Protein AF-A0A1P8WR90-F1 (afdb_monomer_lite)

Secondary structure (DSSP, 8-state):
-------------TT-EEEHHHHHHHHT--HHHHHHHHHHHHHTT---EEEETTEEEEEHHHHHHHHHHTT--

Sequence (73 aa):
MNAKTKPNAPALTKGQILRVKVFQERAGLGDWAWRKLRNAATEAGVVFWYKVGNATFVDCDRFAEYLQNSRSE

Structure (mmCIF, N/CA/C/O backbone):
data_AF-A0A1P8WR90-F1
#
_entry.id   AF-A0A1P8WR90-F1
#
loop_
_atom_site.group_PDB
_atom_site.id
_atom_site.type_symbol
_atom_site.label_atom_id
_atom_site.label_alt_i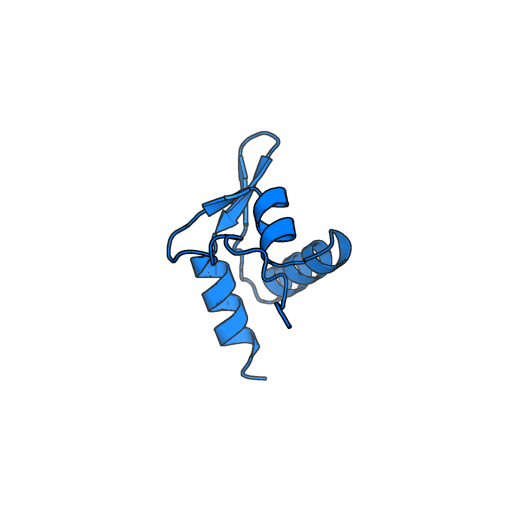d
_atom_site.label_comp_id
_atom_site.label_asym_id
_atom_site.label_entity_id
_atom_site.label_seq_id
_atom_site.pdbx_PDB_ins_code
_atom_site.Cartn_x
_atom_site.Cartn_y
_atom_site.Cartn_z
_atom_site.occupancy
_atom_site.B_iso_or_equiv
_atom_site.auth_seq_id
_atom_site.auth_comp_id
_atom_site.auth_asym_id
_atom_site.auth_atom_id
_atom_site.pdbx_PDB_model_num
ATOM 1 N N . MET A 1 1 ? 9.859 -15.510 -33.676 1.00 45.09 1 MET A N 1
ATOM 2 C CA . MET A 1 1 ? 9.639 -14.070 -33.415 1.00 45.09 1 MET A CA 1
ATOM 3 C C . MET A 1 1 ? 9.635 -13.893 -31.900 1.00 45.09 1 MET A C 1
ATOM 5 O O . MET A 1 1 ? 8.695 -14.342 -31.263 1.00 45.09 1 MET A O 1
ATOM 9 N N . ASN A 1 2 ? 10.726 -13.397 -31.303 1.00 31.98 2 ASN A N 1
ATOM 10 C CA . ASN A 1 2 ? 10.875 -13.338 -29.843 1.00 31.98 2 ASN A CA 1
ATOM 11 C C . ASN A 1 2 ? 10.194 -12.087 -29.283 1.00 31.98 2 ASN A C 1
ATOM 13 O O . ASN A 1 2 ? 10.670 -10.970 -29.498 1.00 31.98 2 ASN A O 1
ATOM 17 N N . ALA A 1 3 ? 9.107 -12.279 -28.535 1.00 34.53 3 ALA A N 1
ATOM 18 C CA . ALA A 1 3 ? 8.630 -11.279 -27.596 1.00 34.53 3 ALA A CA 1
ATOM 19 C C . ALA A 1 3 ? 9.772 -10.982 -26.614 1.00 34.53 3 ALA A C 1
ATOM 21 O O . ALA A 1 3 ? 10.246 -11.873 -25.912 1.00 34.53 3 ALA A O 1
ATOM 22 N N . LYS A 1 4 ? 10.250 -9.734 -26.577 1.00 39.19 4 LYS A N 1
ATOM 23 C CA . LYS A 1 4 ? 11.163 -9.256 -25.533 1.00 39.19 4 LYS A CA 1
ATOM 24 C C . LYS A 1 4 ? 10.376 -9.125 -24.224 1.00 39.19 4 LYS A C 1
ATOM 26 O O . LYS A 1 4 ? 10.082 -8.021 -23.776 1.00 39.19 4 LYS A O 1
ATOM 31 N N . THR A 1 5 ? 10.008 -10.248 -23.617 1.00 40.88 5 THR A N 1
ATOM 32 C CA . THR A 1 5 ? 9.642 -10.301 -22.203 1.00 40.88 5 THR A CA 1
ATOM 33 C C . THR A 1 5 ? 10.883 -9.902 -21.420 1.00 40.88 5 THR A C 1
ATOM 35 O O . THR A 1 5 ? 11.850 -10.656 -21.407 1.00 40.88 5 THR A O 1
ATOM 38 N N . LYS A 1 6 ? 10.894 -8.713 -20.809 1.00 49.91 6 LYS A N 1
ATOM 39 C CA . LYS A 1 6 ? 11.811 -8.425 -19.700 1.00 49.91 6 LYS A CA 1
ATOM 40 C C . LYS A 1 6 ? 11.311 -9.257 -18.513 1.00 49.91 6 LYS A C 1
ATOM 42 O O . LYS A 1 6 ? 10.261 -8.909 -17.974 1.00 49.91 6 LYS A O 1
ATOM 47 N N . PRO A 1 7 ? 11.968 -10.359 -18.123 1.00 58.41 7 PRO A N 1
ATOM 48 C CA . PRO A 1 7 ? 11.583 -11.083 -16.925 1.00 58.41 7 PRO A CA 1
ATOM 49 C C . PRO A 1 7 ? 12.184 -10.342 -15.721 1.00 58.41 7 PRO A C 1
ATOM 51 O O . PRO A 1 7 ? 13.278 -9.789 -15.821 1.00 58.41 7 PRO A O 1
ATOM 54 N N . ASN A 1 8 ? 11.494 -10.371 -14.582 1.00 46.53 8 ASN A N 1
ATOM 55 C CA . ASN A 1 8 ? 11.966 -9.937 -13.256 1.00 46.53 8 ASN A CA 1
ATOM 56 C C . ASN A 1 8 ? 11.705 -8.477 -12.843 1.00 46.53 8 ASN A C 1
ATOM 58 O O . ASN A 1 8 ? 12.556 -7.851 -12.217 1.00 46.53 8 ASN A O 1
ATOM 62 N N . ALA A 1 9 ? 10.486 -7.965 -13.030 1.00 44.81 9 ALA A N 1
ATOM 63 C CA . ALA A 1 9 ? 9.904 -7.247 -11.893 1.00 44.81 9 ALA A CA 1
ATOM 64 C C . ALA A 1 9 ? 9.472 -8.342 -10.903 1.00 44.81 9 ALA A C 1
ATOM 66 O O . ALA A 1 9 ? 8.630 -9.160 -11.281 1.00 44.81 9 ALA A O 1
ATOM 67 N N . PRO A 1 10 ? 10.068 -8.462 -9.700 1.00 52.53 10 PRO A N 1
ATOM 68 C CA . PRO A 1 10 ? 9.616 -9.467 -8.750 1.00 52.53 10 PRO A CA 1
ATOM 69 C C . PRO A 1 10 ? 8.141 -9.191 -8.478 1.00 52.53 10 PRO A C 1
ATOM 71 O O . PRO A 1 10 ? 7.796 -8.056 -8.125 1.00 52.53 10 PRO A O 1
ATOM 74 N N . ALA A 1 11 ? 7.291 -10.201 -8.679 1.00 60.44 11 ALA A N 1
ATOM 75 C CA . ALA A 1 11 ? 5.903 -10.145 -8.244 1.00 60.44 11 ALA A CA 1
ATOM 76 C C . ALA A 1 11 ? 5.870 -9.638 -6.795 1.00 60.44 11 ALA A C 1
ATOM 78 O O . ALA A 1 11 ? 6.799 -9.911 -6.032 1.00 60.44 11 ALA A O 1
ATOM 79 N N . LEU A 1 12 ? 4.860 -8.844 -6.432 1.00 63.44 12 LEU A N 1
ATOM 80 C CA . LEU A 1 12 ? 4.700 -8.389 -5.052 1.00 63.44 12 LEU A CA 1
ATOM 81 C C . LEU A 1 12 ? 4.578 -9.640 -4.170 1.00 63.44 12 LEU A C 1
ATOM 83 O O . LEU A 1 12 ? 3.561 -10.331 -4.205 1.00 63.44 12 LEU A O 1
ATOM 87 N N . THR A 1 13 ? 5.655 -9.993 -3.468 1.00 65.69 13 THR A N 1
ATOM 88 C CA . THR A 1 13 ? 5.699 -11.217 -2.671 1.00 65.69 13 THR A CA 1
ATOM 89 C C . THR A 1 13 ? 4.880 -11.005 -1.403 1.00 65.69 13 THR A C 1
ATOM 91 O O . THR A 1 13 ? 4.916 -9.929 -0.802 1.00 65.69 13 THR A O 1
ATOM 94 N N . LYS A 1 14 ? 4.147 -12.037 -0.979 1.00 65.25 14 LYS A N 1
ATOM 95 C CA . LYS A 1 14 ? 3.370 -12.011 0.263 1.00 65.25 14 LYS A CA 1
ATOM 96 C C . LYS A 1 14 ? 4.271 -11.669 1.460 1.00 65.25 14 LYS A C 1
ATOM 98 O O . LYS A 1 14 ? 5.366 -12.219 1.571 1.00 65.25 14 LYS A O 1
ATOM 103 N N . GLY A 1 15 ? 3.837 -10.750 2.324 1.00 78.31 15 GLY A N 1
ATOM 104 C CA . GLY A 1 15 ? 4.633 -10.261 3.462 1.00 78.31 15 GLY A CA 1
ATOM 105 C C . GLY A 1 15 ? 5.813 -9.350 3.090 1.00 78.31 15 GLY A C 1
ATOM 106 O O . GLY A 1 15 ? 6.649 -9.044 3.940 1.00 78.31 15 GLY A O 1
ATOM 107 N N . GLN A 1 16 ? 5.919 -8.912 1.830 1.00 85.62 16 GLN A N 1
ATOM 108 C CA . GLN A 1 16 ? 6.959 -7.980 1.411 1.00 85.62 16 GLN A CA 1
ATOM 109 C C . GLN A 1 16 ? 6.549 -6.537 1.699 1.00 85.62 16 GLN A C 1
ATOM 111 O O . GLN A 1 16 ? 5.506 -6.054 1.257 1.00 85.62 16 GLN A O 1
ATOM 116 N N . ILE A 1 17 ? 7.441 -5.817 2.370 1.00 90.50 17 ILE A N 1
ATOM 117 C CA . ILE A 1 17 ? 7.327 -4.376 2.553 1.00 90.50 17 ILE A CA 1
ATOM 118 C C . ILE A 1 17 ? 8.271 -3.703 1.563 1.00 90.50 17 ILE A C 1
ATOM 120 O O . ILE A 1 17 ? 9.479 -3.954 1.552 1.00 90.50 17 ILE A O 1
ATOM 124 N N . LEU A 1 18 ? 7.722 -2.833 0.720 1.00 90.50 18 LEU A N 1
ATOM 125 C CA . LEU A 1 18 ? 8.472 -2.120 -0.308 1.00 90.50 18 LEU A CA 1
ATOM 126 C C . LEU A 1 18 ? 8.464 -0.624 -0.043 1.00 90.50 18 LEU A C 1
ATOM 128 O O . LEU A 1 18 ? 7.476 -0.063 0.415 1.00 90.50 18 LEU A O 1
ATOM 132 N N . ARG A 1 19 ? 9.552 0.066 -0.396 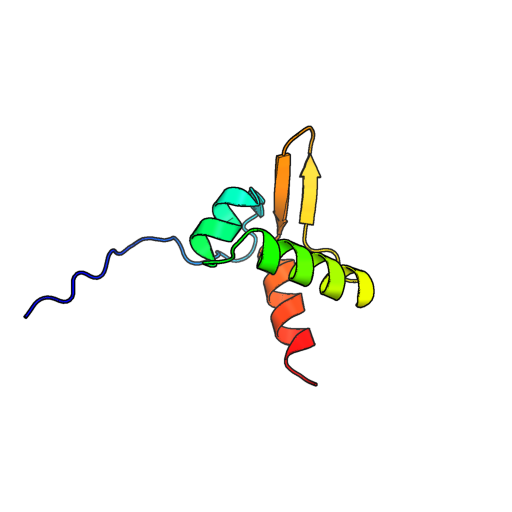1.00 92.44 19 ARG A N 1
ATOM 133 C CA . ARG A 1 19 ? 9.497 1.529 -0.499 1.00 92.44 19 ARG A CA 1
ATOM 134 C C . ARG A 1 19 ? 8.479 1.921 -1.559 1.00 92.44 19 ARG A C 1
ATOM 136 O O . ARG A 1 19 ? 8.414 1.287 -2.608 1.00 92.44 19 ARG A O 1
ATOM 143 N N . VAL A 1 20 ? 7.772 3.022 -1.325 1.00 91.12 20 VAL A N 1
ATOM 144 C CA . VAL A 1 20 ? 6.695 3.490 -2.203 1.00 91.12 20 VAL A CA 1
ATOM 145 C C . VAL A 1 20 ? 7.149 3.655 -3.650 1.00 91.12 20 VAL A C 1
ATOM 147 O O . VAL A 1 20 ? 6.458 3.192 -4.542 1.00 91.12 20 VAL A O 1
ATOM 150 N N . LYS A 1 21 ? 8.362 4.182 -3.880 1.00 89.81 21 LYS A N 1
ATOM 151 C CA . LYS A 1 21 ? 8.941 4.308 -5.227 1.00 89.81 21 LYS A CA 1
ATOM 152 C C . LYS A 1 21 ? 9.065 2.954 -5.929 1.00 89.81 21 LYS A C 1
ATOM 154 O O . LYS A 1 21 ? 8.609 2.804 -7.050 1.00 89.81 21 LYS A O 1
ATOM 159 N N . VAL A 1 22 ? 9.597 1.952 -5.227 1.00 90.25 22 VAL A N 1
ATOM 160 C CA . VAL A 1 22 ? 9.765 0.592 -5.765 1.00 90.25 22 VAL A CA 1
ATOM 161 C C . VAL A 1 22 ? 8.408 -0.068 -5.999 1.00 90.25 22 VAL A C 1
ATOM 163 O O . VAL A 1 22 ? 8.210 -0.736 -7.008 1.00 90.25 22 VAL A O 1
ATOM 166 N N . PHE A 1 23 ? 7.462 0.123 -5.078 1.00 89.44 23 PHE A N 1
ATOM 167 C CA . PHE A 1 23 ? 6.094 -0.360 -5.230 1.00 89.44 23 PHE A CA 1
ATOM 168 C C . PHE A 1 23 ? 5.418 0.260 -6.460 1.00 89.44 23 PHE A C 1
ATOM 170 O O . PHE A 1 23 ? 4.858 -0.465 -7.272 1.00 89.44 23 PHE A O 1
ATOM 177 N N . GLN A 1 24 ? 5.535 1.576 -6.637 1.00 89.00 24 GLN A N 1
ATOM 178 C CA . GLN A 1 24 ? 5.018 2.308 -7.791 1.00 89.00 24 GLN A CA 1
ATOM 179 C C . GLN A 1 24 ? 5.617 1.799 -9.107 1.00 89.00 24 GLN A C 1
ATOM 181 O O . GLN A 1 24 ? 4.872 1.526 -10.044 1.00 89.00 24 GLN A O 1
ATOM 186 N N . GLU A 1 25 ? 6.937 1.598 -9.165 1.00 89.81 25 GLU A N 1
ATOM 187 C CA . GLU A 1 25 ? 7.617 1.043 -10.342 1.00 89.81 25 GLU A CA 1
ATOM 188 C C . GLU A 1 25 ? 7.141 -0.380 -10.671 1.00 89.81 25 GLU A C 1
ATOM 190 O O . GLU A 1 25 ? 6.880 -0.687 -11.832 1.00 89.81 25 GLU A O 1
ATOM 195 N N . ARG A 1 26 ? 6.977 -1.245 -9.659 1.00 85.69 26 ARG A N 1
ATOM 196 C CA . ARG A 1 26 ? 6.529 -2.636 -9.853 1.00 85.69 26 ARG A CA 1
ATOM 197 C C . ARG A 1 26 ? 5.049 -2.756 -10.194 1.00 85.69 26 ARG A C 1
ATOM 199 O O . ARG A 1 26 ? 4.682 -3.609 -10.993 1.00 85.69 26 ARG A O 1
ATOM 206 N N . ALA A 1 27 ? 4.212 -1.925 -9.584 1.00 81.25 27 ALA A N 1
ATOM 207 C CA . ALA A 1 27 ? 2.775 -1.901 -9.821 1.00 81.25 27 ALA A CA 1
ATOM 208 C C . ALA A 1 27 ? 2.395 -1.091 -11.074 1.00 81.25 27 ALA A C 1
ATOM 210 O O . ALA A 1 27 ? 1.225 -1.063 -11.445 1.00 81.25 27 ALA A O 1
ATOM 211 N N . GLY A 1 28 ? 3.353 -0.403 -11.710 1.00 85.38 28 GLY A N 1
ATOM 212 C CA . GLY A 1 28 ? 3.075 0.517 -12.815 1.00 85.38 28 GLY A CA 1
ATOM 213 C C . GLY A 1 28 ? 2.205 1.708 -12.393 1.00 85.38 28 GLY A C 1
ATOM 214 O O . GLY A 1 28 ? 1.453 2.247 -13.202 1.00 85.38 28 GLY A O 1
ATOM 215 N N . LEU A 1 29 ? 2.270 2.106 -11.118 1.00 85.44 29 LEU A N 1
ATOM 216 C CA . LEU A 1 29 ? 1.439 3.156 -10.536 1.00 85.44 29 LEU A CA 1
ATOM 217 C C . LEU A 1 29 ? 2.181 4.493 -10.523 1.00 85.44 29 LEU A C 1
ATOM 219 O O . LEU A 1 29 ? 3.133 4.692 -9.772 1.00 85.44 29 LEU A O 1
ATOM 223 N N . GLY A 1 30 ? 1.691 5.456 -11.302 1.00 89.06 30 GLY A N 1
ATOM 224 C CA . GLY A 1 30 ? 2.172 6.835 -11.223 1.00 89.06 30 GLY A CA 1
ATOM 225 C C . GLY A 1 30 ? 1.855 7.498 -9.875 1.00 89.06 30 GLY A C 1
ATOM 226 O O . GLY A 1 30 ? 0.944 7.087 -9.155 1.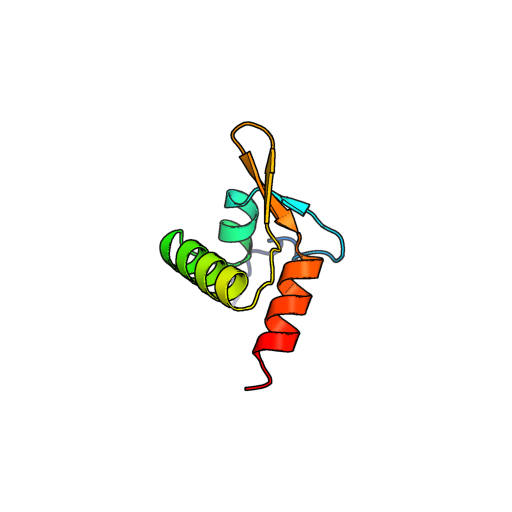00 89.06 30 GLY A O 1
ATOM 227 N N . ASP A 1 31 ? 2.568 8.578 -9.549 1.00 88.62 31 ASP A N 1
ATOM 228 C CA . ASP A 1 31 ? 2.390 9.349 -8.305 1.00 88.62 31 ASP A CA 1
ATOM 229 C C . ASP A 1 31 ? 0.954 9.811 -8.060 1.00 88.62 31 ASP A C 1
ATOM 231 O O . ASP A 1 31 ? 0.468 9.809 -6.929 1.00 88.62 31 ASP A O 1
ATOM 235 N N . TRP A 1 32 ? 0.259 10.200 -9.126 1.00 90.31 32 TRP A N 1
ATOM 236 C CA . TRP A 1 32 ? -1.132 10.622 -9.040 1.00 90.31 32 TRP A CA 1
ATOM 237 C C . TRP A 1 32 ? -2.072 9.458 -8.704 1.00 90.31 32 TRP A C 1
ATOM 239 O O . TRP A 1 32 ? -2.918 9.595 -7.819 1.00 90.31 32 TRP A O 1
ATOM 249 N N . ALA A 1 33 ? -1.881 8.299 -9.344 1.00 89.50 33 ALA A N 1
ATOM 250 C CA . ALA A 1 33 ? -2.657 7.091 -9.067 1.00 89.50 33 ALA A CA 1
ATOM 251 C C . ALA A 1 33 ? -2.426 6.608 -7.630 1.00 89.50 33 ALA A C 1
ATOM 253 O O . ALA A 1 33 ? -3.385 6.341 -6.912 1.00 89.50 33 ALA A O 1
ATOM 254 N N . TRP A 1 34 ? -1.169 6.604 -7.176 1.00 90.94 34 TRP A N 1
ATOM 255 C CA . TRP A 1 34 ? -0.813 6.308 -5.790 1.00 90.94 34 TRP A CA 1
ATOM 256 C C . TRP A 1 34 ? -1.513 7.241 -4.794 1.00 90.94 34 TRP A C 1
ATOM 258 O O . TRP A 1 34 ? -2.027 6.803 -3.765 1.00 90.94 34 TRP A O 1
ATOM 268 N N . ARG A 1 35 ? -1.557 8.544 -5.091 1.00 91.19 35 ARG A N 1
ATOM 269 C CA . ARG A 1 35 ? -2.210 9.536 -4.229 1.00 91.19 35 ARG A CA 1
ATOM 270 C C . ARG A 1 35 ? -3.712 9.283 -4.110 1.00 91.19 35 ARG A C 1
ATOM 272 O O . ARG A 1 35 ? -4.222 9.313 -2.996 1.00 91.19 35 ARG A O 1
ATOM 279 N N . LYS A 1 36 ? -4.385 8.983 -5.226 1.00 91.25 36 LYS A N 1
ATOM 280 C CA . LYS A 1 36 ? -5.802 8.592 -5.231 1.00 91.25 36 LYS A CA 1
ATOM 281 C C . LYS A 1 36 ? -6.047 7.311 -4.442 1.00 91.25 36 LYS A C 1
ATOM 283 O O . LYS A 1 36 ? -6.949 7.289 -3.616 1.00 91.25 36 LYS A O 1
ATOM 288 N N . LE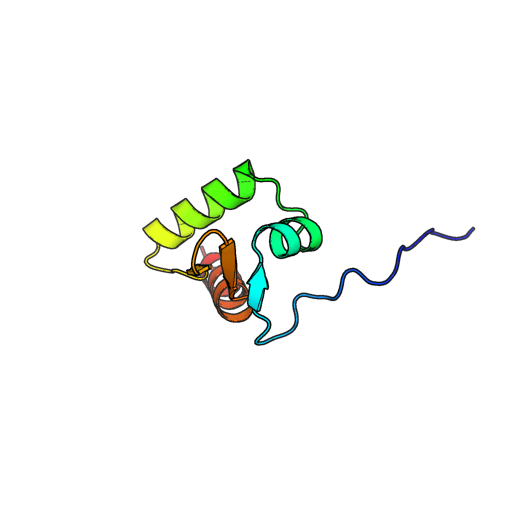U A 1 37 ? -5.210 6.296 -4.649 1.00 89.50 37 LEU A N 1
ATOM 289 C CA . LEU A 1 37 ? -5.285 5.019 -3.938 1.00 89.50 37 LEU A CA 1
ATOM 290 C C . LEU A 1 37 ? -5.186 5.204 -2.424 1.00 89.50 37 LEU A C 1
ATOM 292 O O . LEU A 1 37 ? 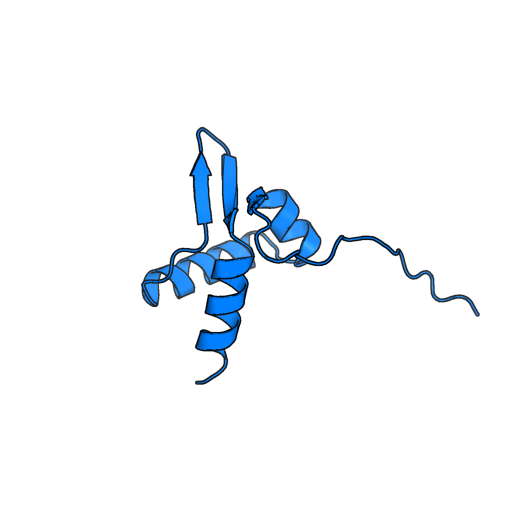-6.008 4.679 -1.687 1.00 89.50 37 LEU A O 1
ATOM 296 N N . ARG A 1 38 ? -4.219 6.002 -1.960 1.00 90.88 38 ARG A N 1
ATOM 297 C CA . ARG A 1 38 ? -4.095 6.322 -0.533 1.00 90.88 38 ARG A CA 1
ATOM 298 C C . ARG A 1 38 ? -5.304 7.067 0.012 1.00 90.88 38 ARG A C 1
ATOM 300 O O . ARG A 1 38 ? -5.689 6.808 1.146 1.00 90.88 38 ARG A O 1
ATOM 307 N N . ASN A 1 39 ? -5.877 7.992 -0.759 1.00 91.88 39 ASN A N 1
ATOM 308 C CA . ASN A 1 39 ? -7.058 8.722 -0.309 1.00 91.88 39 ASN A CA 1
ATOM 309 C C . ASN A 1 39 ? -8.245 7.772 -0.150 1.00 91.88 39 ASN A C 1
ATOM 311 O O . ASN A 1 39 ? -8.782 7.672 0.943 1.00 91.88 39 ASN A O 1
ATOM 315 N N . ALA A 1 40 ? -8.543 6.989 -1.189 1.00 90.00 40 ALA A N 1
ATOM 316 C CA . ALA A 1 40 ? -9.630 6.013 -1.176 1.00 90.00 40 ALA A CA 1
ATOM 317 C C . ALA A 1 40 ? -9.463 4.969 -0.060 1.00 90.00 40 ALA A C 1
ATOM 319 O O . ALA A 1 40 ? -10.421 4.623 0.621 1.00 90.00 40 ALA A O 1
ATOM 320 N N . ALA A 1 41 ? -8.237 4.495 0.168 1.00 89.94 41 ALA A N 1
ATOM 321 C CA . ALA A 1 41 ? -7.946 3.572 1.256 1.00 89.94 41 ALA A CA 1
ATOM 322 C C . ALA A 1 41 ? -8.150 4.223 2.632 1.00 89.94 41 ALA A C 1
ATOM 324 O O . ALA A 1 41 ? -8.795 3.630 3.491 1.00 89.94 41 ALA A O 1
ATOM 325 N N . THR A 1 42 ? -7.685 5.466 2.817 1.00 90.31 42 THR A N 1
ATOM 326 C CA . THR A 1 42 ? -7.919 6.237 4.052 1.00 90.31 42 THR A CA 1
ATOM 327 C C . THR A 1 42 ? -9.411 6.444 4.306 1.00 90.31 42 THR A C 1
ATOM 329 O O . THR A 1 42 ? -9.860 6.264 5.433 1.00 90.31 42 THR A O 1
ATOM 332 N N . GLU A 1 43 ? -10.179 6.788 3.270 1.00 90.12 43 GLU A N 1
ATOM 333 C CA . GLU A 1 43 ? -11.635 6.965 3.344 1.00 90.12 43 GLU A CA 1
ATOM 334 C C . GLU A 1 43 ? -12.351 5.657 3.709 1.00 90.12 43 GLU A C 1
ATOM 336 O O . GLU A 1 43 ? -13.297 5.676 4.490 1.00 90.12 43 GLU A O 1
ATOM 341 N N . ALA A 1 44 ? -11.842 4.515 3.238 1.00 86.06 44 ALA A N 1
ATOM 342 C CA . ALA A 1 44 ? -12.304 3.184 3.633 1.00 86.06 44 ALA A CA 1
ATOM 343 C C . ALA A 1 44 ? -11.799 2.731 5.023 1.00 86.06 44 ALA A C 1
ATOM 345 O O . ALA A 1 44 ? -12.054 1.600 5.432 1.00 86.06 44 ALA A O 1
ATOM 346 N N . GLY A 1 45 ? -11.042 3.567 5.746 1.00 88.69 45 GLY A N 1
ATOM 347 C CA . GLY A 1 45 ? -10.447 3.219 7.041 1.00 88.69 45 GLY A CA 1
ATOM 348 C C . GLY A 1 45 ? -9.289 2.215 6.958 1.00 88.69 45 GLY A C 1
ATOM 349 O O . GLY A 1 45 ? -8.871 1.663 7.976 1.00 88.69 45 GLY A O 1
ATOM 350 N N . VAL A 1 46 ? -8.746 1.974 5.762 1.00 88.75 46 VAL A N 1
ATOM 351 C CA . VAL A 1 46 ? -7.658 1.025 5.510 1.00 88.75 46 VAL A CA 1
ATOM 352 C C . VAL A 1 46 ? -6.351 1.769 5.252 1.00 88.75 46 VAL A C 1
ATOM 354 O O . VAL A 1 46 ? -6.231 2.594 4.350 1.00 88.75 46 VAL A O 1
ATOM 357 N N . VAL A 1 47 ? -5.313 1.426 6.012 1.00 89.50 47 VAL A N 1
ATOM 358 C CA . VAL A 1 47 ? -3.966 1.975 5.826 1.00 89.50 47 VAL A CA 1
ATOM 359 C C . VAL A 1 47 ? -2.991 0.830 5.573 1.00 89.50 47 VAL A C 1
ATOM 361 O O . VAL A 1 47 ? -2.742 0.005 6.449 1.00 89.50 47 VAL A O 1
ATOM 364 N N . PHE A 1 48 ? -2.432 0.787 4.362 1.00 91.69 48 PHE A N 1
ATOM 365 C CA . PHE A 1 48 ? -1.425 -0.197 3.928 1.00 91.69 48 PHE A CA 1
ATOM 366 C C . PHE A 1 48 ? -0.042 0.435 3.684 1.00 91.69 48 PHE A C 1
ATOM 368 O O . PHE A 1 48 ? 0.849 -0.183 3.108 1.00 91.69 48 PHE A O 1
ATOM 375 N N . TRP A 1 49 ? 0.157 1.692 4.087 1.00 92.88 49 TRP A N 1
ATOM 376 C CA . TRP A 1 49 ? 1.433 2.397 3.972 1.00 92.88 49 TRP A CA 1
ATOM 377 C C . TRP A 1 49 ? 1.807 3.059 5.290 1.00 92.88 49 TRP A C 1
ATOM 379 O O . TRP A 1 49 ? 0.953 3.454 6.077 1.00 92.88 49 TRP A O 1
ATOM 389 N N . TYR A 1 50 ? 3.101 3.248 5.504 1.00 92.81 50 TYR A N 1
ATOM 390 C CA . TYR A 1 50 ? 3.613 3.928 6.685 1.00 92.81 50 TYR A CA 1
ATOM 391 C C . TYR A 1 50 ? 4.897 4.691 6.359 1.00 92.81 50 TYR A C 1
ATOM 393 O O . TYR A 1 50 ? 5.588 4.416 5.374 1.00 92.81 50 TYR A O 1
ATOM 401 N N . LYS A 1 51 ? 5.200 5.720 7.154 1.00 92.81 51 LYS A N 1
ATOM 402 C CA . LYS A 1 51 ? 6.373 6.579 6.962 1.00 92.81 51 LYS A CA 1
ATOM 403 C C . LYS A 1 51 ? 7.416 6.254 8.027 1.00 92.81 51 LYS A C 1
ATOM 405 O O . LYS A 1 51 ? 7.108 6.290 9.211 1.00 92.81 51 LYS A O 1
ATOM 410 N N . VAL A 1 52 ? 8.646 5.978 7.601 1.00 91.88 52 VAL A N 1
ATOM 411 C CA . VAL A 1 52 ? 9.802 5.788 8.487 1.00 91.88 52 VAL A CA 1
ATOM 412 C C . VAL A 1 52 ? 10.869 6.799 8.086 1.00 91.88 52 VAL A C 1
ATOM 414 O O . VAL A 1 52 ? 11.428 6.736 6.987 1.00 91.88 52 VAL A O 1
ATOM 417 N N . GLY A 1 53 ? 11.110 7.781 8.957 1.00 91.88 53 GLY A N 1
ATOM 418 C CA . GLY A 1 53 ? 11.971 8.923 8.651 1.00 91.88 53 GLY A CA 1
ATOM 419 C C . GLY A 1 53 ? 11.461 9.693 7.431 1.00 91.88 53 GLY A C 1
ATOM 420 O O . GLY A 1 53 ? 10.323 10.161 7.414 1.00 91.88 53 GLY A O 1
ATOM 421 N N . ASN A 1 54 ? 12.289 9.801 6.388 1.00 91.62 54 ASN A N 1
ATOM 422 C CA . ASN A 1 54 ? 11.925 10.480 5.138 1.00 91.62 54 ASN A CA 1
ATOM 423 C C . ASN A 1 54 ? 11.405 9.535 4.034 1.00 91.62 54 ASN A C 1
ATOM 425 O O . ASN A 1 54 ? 11.146 9.972 2.915 1.00 91.62 54 ASN A O 1
ATOM 429 N N . ALA A 1 55 ? 11.267 8.236 4.314 1.00 88.94 55 ALA A N 1
ATOM 430 C CA . ALA A 1 55 ? 10.825 7.247 3.336 1.00 88.94 55 ALA A CA 1
ATOM 431 C C . ALA A 1 55 ? 9.418 6.728 3.657 1.00 88.94 55 ALA A C 1
ATOM 433 O O . ALA A 1 55 ? 9.070 6.492 4.813 1.00 88.94 55 ALA A O 1
ATOM 434 N N . THR A 1 56 ? 8.613 6.524 2.615 1.00 92.75 56 THR A N 1
ATOM 435 C CA . THR A 1 56 ? 7.316 5.844 2.712 1.00 92.75 56 THR A CA 1
ATOM 436 C C . THR A 1 56 ? 7.470 4.398 2.272 1.00 92.75 56 THR A C 1
ATOM 438 O O . THR A 1 56 ? 8.114 4.118 1.257 1.00 92.75 56 THR A O 1
ATOM 441 N N . PHE A 1 57 ? 6.864 3.500 3.034 1.00 92.75 57 PHE A N 1
ATOM 442 C CA . PHE A 1 57 ? 6.830 2.067 2.805 1.00 92.75 57 PHE A CA 1
ATOM 443 C C . PHE A 1 57 ? 5.387 1.611 2.616 1.00 92.75 57 PHE A C 1
ATOM 445 O O . PHE A 1 57 ? 4.460 2.238 3.127 1.00 92.75 57 PHE A O 1
ATOM 452 N N . VAL A 1 58 ? 5.220 0.546 1.848 1.00 92.19 58 VAL A N 1
ATOM 453 C CA . VAL A 1 58 ? 3.953 -0.066 1.470 1.00 92.19 58 VAL A CA 1
ATOM 454 C C . VAL A 1 58 ? 4.022 -1.521 1.884 1.00 92.19 58 VAL A C 1
ATOM 456 O O . VAL A 1 58 ? 4.949 -2.233 1.492 1.00 92.19 58 VAL A O 1
ATOM 459 N N . ASP A 1 59 ? 3.050 -1.934 2.680 1.00 92.06 59 ASP A N 1
ATOM 460 C CA . ASP A 1 59 ? 2.811 -3.328 2.999 1.00 92.06 59 ASP A CA 1
ATOM 461 C C . ASP A 1 59 ? 1.994 -3.944 1.857 1.00 92.06 59 ASP A C 1
ATOM 463 O O . ASP A 1 59 ? 0.847 -3.561 1.609 1.00 92.06 59 ASP A O 1
ATOM 467 N N . CYS A 1 60 ? 2.620 -4.850 1.104 1.00 88.12 60 CYS A N 1
ATOM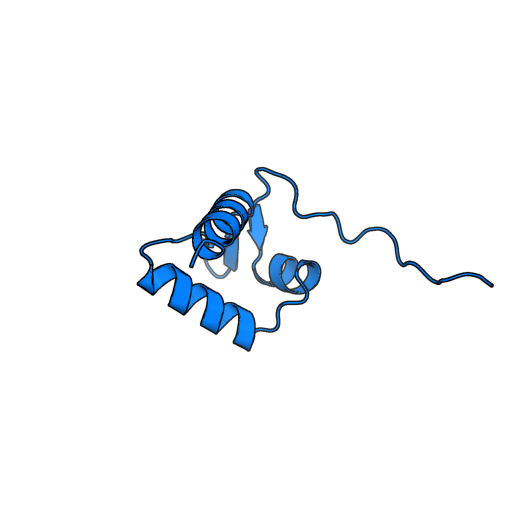 468 C CA . CYS A 1 60 ? 1.989 -5.432 -0.076 1.00 88.12 60 CYS A CA 1
ATOM 469 C C . CYS A 1 60 ? 0.859 -6.405 0.283 1.00 88.12 60 CYS A C 1
ATOM 471 O O . CYS A 1 60 ? -0.021 -6.613 -0.549 1.00 88.12 60 CYS A O 1
ATOM 473 N N . ASP A 1 61 ? 0.869 -6.978 1.491 1.00 87.62 61 ASP A N 1
ATOM 474 C CA . ASP A 1 61 ? -0.162 -7.910 1.953 1.00 87.62 61 ASP A CA 1
ATOM 475 C C . ASP A 1 61 ? -1.450 -7.141 2.243 1.00 87.62 61 ASP A C 1
ATOM 477 O O . ASP A 1 61 ? -2.464 -7.363 1.586 1.00 87.62 61 ASP A O 1
ATOM 481 N N . ARG A 1 62 ? -1.349 -6.104 3.083 1.00 88.06 62 ARG A N 1
ATOM 482 C CA . ARG A 1 62 ? -2.452 -5.180 3.390 1.00 88.06 62 ARG A CA 1
ATOM 483 C C . ARG A 1 62 ? -3.013 -4.507 2.140 1.00 88.06 62 ARG A C 1
ATOM 485 O O . ARG A 1 62 ? -4.216 -4.283 2.036 1.00 88.06 62 ARG A O 1
ATOM 492 N N . PHE A 1 63 ? -2.147 -4.164 1.185 1.00 88.31 63 PHE A N 1
ATOM 493 C CA . PHE A 1 63 ? -2.573 -3.610 -0.098 1.00 88.31 63 PHE A CA 1
ATOM 494 C C . PHE A 1 63 ? -3.347 -4.634 -0.940 1.00 88.31 63 PHE A C 1
ATOM 496 O O . PHE A 1 63 ? -4.369 -4.289 -1.532 1.00 88.31 63 PHE A O 1
ATOM 503 N N . ALA A 1 64 ? -2.890 -5.887 -0.997 1.00 85.31 64 ALA A N 1
ATOM 504 C CA . ALA A 1 64 ? -3.598 -6.948 -1.704 1.00 85.31 64 ALA A CA 1
ATOM 505 C C . ALA A 1 64 ? -4.946 -7.268 -1.039 1.00 85.31 64 ALA A C 1
ATOM 507 O O . ALA A 1 64 ? -5.940 -7.412 -1.747 1.00 85.31 64 ALA A O 1
ATOM 508 N N . GLU A 1 65 ? -5.000 -7.307 0.295 1.00 85.31 65 GLU A N 1
ATOM 509 C CA . GLU A 1 65 ? -6.243 -7.441 1.063 1.00 85.31 65 GLU A CA 1
ATOM 510 C C . GLU A 1 65 ? -7.207 -6.292 0.760 1.00 85.31 65 GLU A C 1
ATOM 512 O O . GLU A 1 65 ? -8.383 -6.531 0.494 1.00 85.31 65 GLU A O 1
ATOM 517 N N . TYR A 1 66 ? -6.714 -5.049 0.738 1.00 87.06 66 TYR A N 1
ATOM 518 C CA . TYR A 1 66 ? -7.510 -3.889 0.343 1.00 87.06 66 TYR A CA 1
ATOM 519 C C . TYR A 1 66 ? -8.080 -4.064 -1.067 1.00 87.06 66 TYR A C 1
ATOM 521 O O . TYR A 1 66 ? -9.286 -3.962 -1.247 1.00 87.06 66 TYR A O 1
ATOM 529 N N . LEU A 1 67 ? -7.246 -4.409 -2.055 1.00 82.56 67 LEU A N 1
ATOM 530 C CA . LEU A 1 67 ? -7.709 -4.629 -3.427 1.00 82.56 67 LEU A CA 1
ATOM 531 C C . LEU A 1 67 ? -8.739 -5.755 -3.539 1.00 82.56 67 LEU A C 1
ATOM 533 O O . LEU A 1 67 ? -9.642 -5.654 -4.362 1.00 82.56 67 LEU A O 1
ATOM 537 N N . GLN A 1 68 ? -8.599 -6.830 -2.763 1.00 82.00 68 GLN A N 1
ATOM 538 C CA . GLN A 1 68 ? -9.558 -7.935 -2.761 1.00 82.00 68 GLN A CA 1
ATOM 539 C C . GLN A 1 68 ? -10.896 -7.519 -2.142 1.00 82.00 68 GLN A C 1
ATOM 541 O O . GLN A 1 68 ? -11.938 -7.844 -2.704 1.00 82.00 68 GLN A O 1
ATOM 546 N N . ASN A 1 69 ? -10.873 -6.755 -1.045 1.00 76.94 69 ASN A N 1
ATOM 547 C CA . ASN A 1 69 ? -12.082 -6.253 -0.389 1.00 76.94 69 ASN A CA 1
ATOM 548 C C . ASN A 1 69 ? -12.779 -5.155 -1.209 1.00 76.94 69 ASN A C 1
ATOM 550 O O . ASN A 1 69 ? -13.999 -5.150 -1.316 1.00 76.94 69 ASN A O 1
ATOM 554 N N . SER A 1 70 ? -12.020 -4.267 -1.854 1.00 68.38 70 SER A N 1
ATOM 555 C CA . SER A 1 70 ? -12.560 -3.185 -2.691 1.00 68.38 70 SER A CA 1
ATOM 556 C C . SER A 1 70 ? -13.100 -3.646 -4.047 1.00 68.38 70 SER A C 1
ATOM 558 O O . SER A 1 70 ? -13.623 -2.827 -4.792 1.00 68.38 70 SER A O 1
ATOM 560 N N . ARG A 1 71 ? -12.954 -4.926 -4.412 1.00 59.50 71 ARG A N 1
ATOM 561 C CA . ARG A 1 71 ? -13.432 -5.472 -5.695 1.00 59.50 71 ARG A CA 1
ATOM 562 C C . ARG A 1 71 ? -14.845 -6.055 -5.620 1.00 59.50 71 ARG A C 1
ATOM 564 O O . ARG A 1 71 ? -15.310 -6.603 -6.615 1.00 59.50 71 ARG A O 1
ATOM 571 N N . SER A 1 72 ? -15.481 -5.988 -4.451 1.00 37.34 72 SER A N 1
ATOM 572 C CA . SER A 1 72 ? -16.797 -6.578 -4.197 1.00 37.34 72 SER A CA 1
ATOM 573 C C . SER A 1 72 ? -17.958 -5.570 -4.233 1.00 37.34 72 SER A C 1
ATOM 575 O O . SER A 1 72 ? -19.057 -5.939 -3.823 1.00 37.34 72 SER A O 1
ATOM 577 N N . GLU A 1 73 ? -17.739 -4.354 -4.749 1.00 37.94 73 GLU A N 1
ATOM 578 C CA . GLU A 1 73 ? -18.772 -3.326 -4.988 1.00 37.94 73 GLU A CA 1
ATOM 579 C C . GLU A 1 73 ? -18.700 -2.745 -6.405 1.00 37.94 73 GLU A C 1
ATOM 581 O O . GLU A 1 73 ? -17.571 -2.523 -6.907 1.00 37.94 73 GLU A O 1
#

Radius of gyration: 13.79 Å; chains: 1; bounding box: 31×25×42 Å

pLDDT: mean 79.29, std 17.92, range [31.98, 92.88]

Organism: NCBI:txid1891926

Foldseek 3Di:
DDDPPPPDPPDLDQQDKAWPVSVCVSVVNDPVNVVVLQVVCVVVVQDQWDDDPPIIIGGVNSVVVVVVVVVPD